Protein AF-A0AB74LU54-F1 (afdb_monomer)

Sequence (149 aa):
MALVIPADIATKLAKLLPRLGSEHVGEVVATVRAIGRTLSAAGLDWHALAAAVEAPSSGPRPFDLSTFADMMAEAAQATTARDDAGKAPEAPARAWGMKLGEDRVEPWTTVAQHALMLDWTFLKAQGGRILTKEERRRLKEWARLGLLT

Structure (mmCIF, N/CA/C/O backbone):
data_AF-A0AB74LU54-F1
#
_entry.id   AF-A0AB74LU54-F1
#
loop_
_atom_site.group_PDB
_atom_site.id
_atom_site.type_symbol
_atom_site.label_atom_id
_atom_site.label_alt_id
_atom_site.label_comp_id
_atom_site.label_asym_id
_atom_site.label_entity_id
_atom_site.label_seq_id
_atom_site.pdbx_PDB_ins_code
_atom_site.Cartn_x
_atom_site.Cartn_y
_atom_site.Cartn_z
_atom_site.occupancy
_atom_site.B_iso_or_equiv
_atom_site.auth_seq_id
_atom_site.auth_comp_id
_atom_site.auth_asym_id
_atom_site.auth_atom_id
_atom_site.pdbx_PDB_model_num
ATOM 1 N N . MET A 1 1 ? -5.023 6.785 -36.745 1.00 42.19 1 MET A N 1
ATOM 2 C CA . MET A 1 1 ? -5.037 5.774 -35.664 1.00 42.19 1 MET A CA 1
ATOM 3 C C . MET A 1 1 ? -3.599 5.581 -35.224 1.00 42.19 1 MET A C 1
ATOM 5 O O . MET A 1 1 ? -2.780 5.292 -36.084 1.00 42.19 1 MET A O 1
ATOM 9 N N . ALA A 1 2 ? -3.270 5.830 -33.955 1.00 51.97 2 ALA A N 1
ATOM 10 C CA . ALA A 1 2 ? -1.916 5.600 -33.452 1.00 51.97 2 ALA A CA 1
ATOM 11 C C . ALA A 1 2 ? -1.639 4.092 -33.489 1.00 51.97 2 ALA A C 1
ATOM 13 O O . ALA A 1 2 ? -2.301 3.319 -32.798 1.00 51.97 2 ALA A O 1
ATOM 14 N N . LEU A 1 3 ? -0.733 3.676 -34.370 1.00 64.19 3 LEU A N 1
ATOM 15 C CA . LEU A 1 3 ? -0.359 2.279 -34.522 1.00 64.19 3 LEU A CA 1
ATOM 16 C C . LEU A 1 3 ? 0.640 1.959 -33.406 1.00 64.19 3 LEU A C 1
ATOM 18 O O . LEU A 1 3 ? 1.768 2.444 -33.411 1.00 64.19 3 LEU A O 1
ATOM 22 N N . VAL A 1 4 ? 0.187 1.221 -32.396 1.00 80.44 4 VAL A N 1
ATOM 23 C CA . VAL A 1 4 ? 1.010 0.862 -31.236 1.00 80.44 4 VAL A CA 1
ATOM 24 C C . VAL A 1 4 ? 2.030 -0.191 -31.665 1.00 80.44 4 VAL A C 1
ATOM 26 O O . VAL A 1 4 ? 1.652 -1.234 -32.197 1.00 80.44 4 VAL A O 1
ATOM 29 N N . ILE A 1 5 ? 3.318 0.066 -31.424 1.00 85.88 5 ILE A N 1
ATOM 30 C CA . ILE A 1 5 ? 4.379 -0.917 -31.670 1.00 85.88 5 ILE A CA 1
ATOM 31 C C . ILE A 1 5 ? 4.251 -2.048 -30.634 1.00 85.88 5 ILE A C 1
ATOM 33 O O . ILE A 1 5 ? 4.293 -1.766 -29.433 1.00 85.88 5 ILE A O 1
ATOM 37 N N . PRO A 1 6 ? 4.132 -3.320 -31.056 1.00 88.44 6 PRO A N 1
ATOM 38 C CA . PRO A 1 6 ? 4.106 -4.458 -30.141 1.00 88.44 6 PRO A CA 1
ATOM 39 C C . PRO A 1 6 ? 5.361 -4.537 -29.257 1.00 88.44 6 PRO A C 1
ATOM 41 O O . PRO A 1 6 ? 6.471 -4.221 -29.693 1.00 88.44 6 PRO A O 1
ATOM 44 N N . ALA A 1 7 ? 5.208 -4.984 -28.008 1.00 86.06 7 ALA A N 1
ATOM 45 C CA . ALA A 1 7 ? 6.284 -4.972 -27.008 1.00 86.06 7 ALA A CA 1
ATOM 46 C C . ALA A 1 7 ? 7.502 -5.844 -27.384 1.00 86.06 7 ALA A C 1
ATOM 48 O O . ALA A 1 7 ? 8.648 -5.516 -27.057 1.00 86.06 7 ALA A O 1
ATOM 49 N N . ASP A 1 8 ? 7.280 -6.945 -28.101 1.00 90.31 8 ASP A N 1
ATOM 50 C CA . ASP A 1 8 ? 8.335 -7.832 -28.593 1.00 90.31 8 ASP A CA 1
ATOM 51 C C . ASP A 1 8 ? 9.183 -7.155 -29.684 1.00 90.31 8 ASP A C 1
ATOM 53 O O . ASP A 1 8 ? 10.413 -7.275 -29.693 1.00 90.31 8 ASP A O 1
ATOM 57 N N . ILE A 1 9 ? 8.539 -6.387 -30.565 1.00 91.94 9 ILE A N 1
ATOM 58 C CA . ILE A 1 9 ? 9.190 -5.580 -31.596 1.00 91.94 9 ILE A CA 1
ATOM 59 C C . ILE A 1 9 ? 9.922 -4.402 -30.960 1.00 91.94 9 ILE A C 1
ATOM 61 O O . ILE A 1 9 ? 11.092 -4.182 -31.272 1.00 91.94 9 ILE A O 1
ATOM 65 N N . ALA A 1 10 ? 9.297 -3.709 -30.006 1.00 89.44 10 ALA A N 1
ATOM 66 C CA . ALA A 1 10 ? 9.919 -2.615 -29.264 1.00 89.44 10 ALA A CA 1
ATOM 67 C C . ALA A 1 10 ? 11.225 -3.057 -28.576 1.00 89.44 10 ALA A C 1
ATOM 69 O O . ALA A 1 10 ? 12.243 -2.371 -28.667 1.00 89.44 10 ALA A O 1
ATOM 70 N N . THR A 1 11 ? 11.246 -4.258 -27.987 1.00 90.88 11 THR A N 1
ATOM 71 C CA . THR A 1 11 ? 12.448 -4.831 -27.354 1.00 90.88 11 THR A CA 1
ATOM 72 C C . THR A 1 11 ? 13.575 -5.093 -28.362 1.00 90.88 11 THR A C 1
ATOM 74 O O . THR A 1 11 ? 14.753 -4.898 -28.056 1.00 90.88 11 THR A O 1
ATOM 77 N N . LYS A 1 12 ? 13.242 -5.534 -29.583 1.00 92.25 12 LYS A N 1
ATOM 78 C CA . LYS A 1 12 ? 14.225 -5.741 -30.662 1.00 92.25 12 LYS A CA 1
ATOM 79 C C . LYS A 1 12 ? 14.751 -4.409 -31.195 1.00 92.25 12 LYS A C 1
ATOM 81 O O . LYS A 1 12 ? 15.958 -4.264 -31.379 1.00 92.25 12 LYS A O 1
ATOM 86 N N . LEU A 1 13 ? 13.867 -3.431 -31.392 1.00 92.81 13 LEU A N 1
ATOM 87 C CA . LEU A 1 13 ? 14.223 -2.085 -31.842 1.00 92.81 13 LEU A CA 1
ATOM 88 C C . LEU A 1 13 ? 15.132 -1.374 -30.838 1.00 92.81 13 LEU A C 1
ATOM 90 O O . LEU A 1 13 ? 16.134 -0.797 -31.249 1.00 92.81 13 LEU A O 1
ATOM 94 N N . ALA A 1 14 ? 14.871 -1.507 -29.535 1.00 91.62 14 ALA A N 1
ATOM 95 C CA . ALA A 1 14 ? 15.707 -0.936 -28.477 1.00 91.62 14 ALA A CA 1
ATOM 96 C C . ALA A 1 14 ? 17.177 -1.396 -28.546 1.00 91.62 14 ALA A C 1
ATOM 98 O O . ALA A 1 14 ? 18.075 -0.648 -28.174 1.00 91.62 14 ALA A O 1
ATOM 99 N N . LYS A 1 15 ? 17.443 -2.602 -29.065 1.00 93.19 15 LYS A N 1
ATOM 100 C CA . LYS A 1 15 ? 18.808 -3.123 -29.264 1.00 93.19 15 LYS A CA 1
ATOM 101 C C . LYS A 1 15 ? 19.455 -2.641 -30.566 1.00 93.19 15 LYS A C 1
ATOM 103 O O . LYS A 1 15 ? 20.678 -2.605 -30.660 1.00 93.19 15 LYS A O 1
ATOM 108 N N . LEU A 1 16 ? 18.654 -2.311 -31.580 1.00 93.62 16 LEU A N 1
ATOM 109 C CA . LEU A 1 16 ? 19.133 -1.883 -32.898 1.00 93.62 16 LEU A CA 1
ATOM 110 C C . LEU A 1 16 ? 19.359 -0.371 -32.976 1.00 93.62 16 LEU A C 1
ATOM 112 O O . LEU A 1 16 ? 20.325 0.052 -33.601 1.00 93.62 16 LEU A O 1
ATOM 116 N N . LEU A 1 17 ? 18.513 0.432 -32.325 1.00 93.50 17 LEU A N 1
ATOM 117 C CA . LEU A 1 17 ? 18.591 1.896 -32.361 1.00 93.50 17 LEU A CA 1
ATOM 118 C C . LEU A 1 17 ? 19.963 2.453 -31.930 1.00 93.50 17 LEU A C 1
ATOM 120 O O . LEU A 1 17 ? 20.482 3.302 -32.652 1.00 93.50 17 LEU A O 1
ATOM 124 N N . PRO A 1 18 ? 20.625 1.952 -30.864 1.00 94.81 18 PRO A N 1
ATOM 125 C CA . PRO A 1 18 ? 21.957 2.432 -30.492 1.00 94.81 18 PRO A CA 1
ATOM 126 C C . PRO A 1 18 ? 23.022 2.198 -31.573 1.00 94.81 18 PRO A C 1
ATOM 128 O O . PRO A 1 18 ? 23.960 2.979 -31.692 1.00 94.81 18 PRO A O 1
ATOM 131 N N . ARG A 1 19 ? 22.873 1.155 -32.406 1.00 93.94 19 ARG A N 1
ATOM 132 C CA . ARG A 1 19 ? 23.842 0.829 -33.469 1.00 93.94 19 ARG A CA 1
ATOM 133 C C . ARG A 1 19 ? 23.813 1.815 -34.639 1.00 93.94 19 ARG A C 1
ATOM 135 O O . ARG A 1 19 ? 24.726 1.799 -35.459 1.00 93.94 19 ARG A O 1
ATOM 142 N N . LEU A 1 20 ? 22.801 2.681 -34.712 1.00 93.38 20 LEU A N 1
ATOM 143 C CA . LEU A 1 20 ? 22.773 3.792 -35.666 1.00 93.38 20 LEU A CA 1
ATOM 144 C C . LEU A 1 20 ? 23.834 4.857 -35.355 1.00 93.38 20 LEU A C 1
ATOM 146 O O . LEU A 1 20 ? 24.190 5.612 -36.250 1.00 93.38 20 LEU A O 1
ATOM 150 N N . GLY A 1 21 ? 24.359 4.891 -34.125 1.00 93.12 21 GLY A N 1
ATOM 151 C CA . GLY A 1 21 ? 25.468 5.760 -33.726 1.00 93.12 21 GLY A CA 1
ATOM 152 C C . GLY A 1 21 ? 26.862 5.172 -33.972 1.00 93.12 21 GLY A C 1
ATOM 153 O O . GLY A 1 21 ? 27.819 5.660 -33.387 1.00 93.12 21 GLY A O 1
ATOM 154 N N . SER A 1 22 ? 26.991 4.095 -34.758 1.00 94.31 22 SER A N 1
ATOM 155 C CA . SER A 1 22 ? 28.303 3.531 -35.108 1.00 94.31 22 SER A CA 1
ATOM 156 C C . SER A 1 22 ? 29.063 4.443 -36.080 1.00 94.31 22 SER A C 1
ATOM 158 O O . SER A 1 22 ? 28.482 4.962 -37.032 1.00 94.31 22 SER A O 1
ATOM 160 N N . GLU A 1 23 ? 30.381 4.557 -35.899 1.00 94.69 23 GLU A N 1
ATOM 161 C CA . GLU A 1 23 ? 31.302 5.271 -36.804 1.00 94.69 23 GLU A CA 1
ATOM 162 C C . GLU A 1 23 ? 31.485 4.550 -38.155 1.00 94.69 23 GLU A C 1
ATOM 164 O O . GLU A 1 23 ? 32.000 5.100 -39.130 1.00 94.69 23 GLU A O 1
ATOM 169 N N . HIS A 1 24 ? 31.058 3.287 -38.243 1.00 94.94 24 HIS A N 1
ATOM 170 C CA . HIS A 1 24 ? 31.165 2.491 -39.455 1.00 94.94 24 HIS A CA 1
ATOM 171 C C 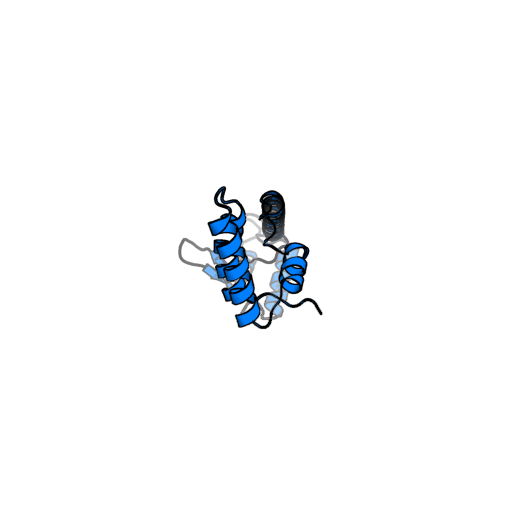. HIS A 1 24 ? 29.890 2.595 -40.294 1.00 94.94 24 HIS A C 1
ATOM 173 O O . HIS A 1 24 ? 28.874 1.961 -40.007 1.00 94.94 24 HIS A O 1
ATOM 179 N N . VAL A 1 25 ? 29.971 3.313 -41.418 1.00 92.56 25 VAL A N 1
ATOM 180 C CA . VAL A 1 25 ? 28.844 3.511 -42.355 1.00 92.56 25 VAL A CA 1
ATOM 181 C C . VAL A 1 25 ? 28.182 2.189 -42.768 1.00 92.56 25 VAL A C 1
ATOM 183 O O . VAL A 1 25 ? 26.955 2.098 -42.841 1.00 92.56 25 VAL A O 1
ATOM 186 N N . GLY A 1 26 ? 28.972 1.133 -42.995 1.00 94.88 26 GLY A N 1
ATOM 187 C CA . GLY A 1 26 ? 28.450 -0.192 -43.342 1.00 94.88 26 GLY A CA 1
ATOM 188 C C . GLY A 1 26 ? 27.559 -0.799 -42.252 1.00 94.88 26 GLY A C 1
ATOM 189 O O . GLY A 1 26 ? 26.541 -1.422 -42.561 1.00 94.88 26 GLY A O 1
ATOM 190 N N . GLU A 1 27 ? 27.889 -0.566 -40.981 1.00 93.44 27 GLU A N 1
ATOM 191 C CA . GLU A 1 27 ? 27.086 -1.023 -39.847 1.00 93.44 27 GLU A CA 1
ATOM 192 C C . GLU A 1 27 ? 25.796 -0.221 -39.698 1.00 93.44 27 GLU A C 1
ATOM 194 O O . GLU A 1 27 ? 24.744 -0.808 -39.438 1.00 93.44 27 GLU A O 1
ATOM 199 N N . VAL A 1 28 ? 25.847 1.094 -39.924 1.00 96.62 28 VAL A N 1
ATOM 200 C CA . VAL A 1 28 ? 24.657 1.956 -39.903 1.00 96.62 28 VAL A CA 1
ATOM 201 C C . VAL A 1 28 ? 23.671 1.514 -40.985 1.00 96.62 28 VAL A C 1
ATOM 203 O O . VAL A 1 28 ? 22.510 1.237 -40.687 1.00 96.62 28 VAL A O 1
ATOM 206 N N . VAL A 1 29 ? 24.130 1.335 -42.229 1.00 96.62 29 VAL A N 1
ATOM 207 C CA . VAL A 1 29 ? 23.274 0.886 -43.344 1.00 96.62 29 VAL A CA 1
ATOM 208 C C . VAL A 1 29 ? 22.697 -0.510 -43.083 1.00 96.62 29 VAL A C 1
ATOM 210 O O . VAL A 1 29 ? 21.512 -0.754 -43.336 1.00 96.62 29 VAL A O 1
ATOM 213 N N . ALA A 1 30 ? 23.502 -1.434 -42.551 1.00 96.00 30 ALA A N 1
ATOM 214 C CA . ALA A 1 30 ? 23.027 -2.764 -42.175 1.00 96.00 30 ALA A CA 1
ATOM 215 C C . ALA A 1 30 ? 21.961 -2.700 -41.068 1.00 96.00 30 ALA A C 1
ATOM 217 O O . ALA A 1 30 ? 20.957 -3.417 -41.137 1.00 96.00 30 ALA A O 1
ATOM 218 N N . THR A 1 31 ? 22.146 -1.812 -40.090 1.00 96.38 31 THR A N 1
ATOM 219 C CA . THR A 1 31 ? 21.227 -1.593 -38.968 1.00 96.38 31 THR A CA 1
ATOM 220 C C . THR A 1 31 ? 19.909 -0.980 -39.434 1.00 96.38 31 THR A C 1
ATOM 222 O O . THR A 1 31 ? 18.854 -1.513 -39.097 1.00 96.38 31 THR A O 1
ATOM 225 N N . VAL A 1 32 ? 19.935 0.058 -40.278 1.00 96.69 32 VAL A N 1
ATOM 226 C CA . VAL A 1 32 ? 18.720 0.653 -40.870 1.00 96.69 32 VAL A CA 1
ATOM 227 C C . VAL A 1 32 ? 17.919 -0.408 -41.628 1.00 96.69 32 VAL A C 1
ATOM 229 O O . VAL A 1 32 ? 16.712 -0.544 -41.429 1.00 96.69 32 VAL A O 1
ATOM 232 N N . ARG A 1 33 ? 18.585 -1.239 -42.442 1.00 96.25 33 ARG A N 1
ATOM 233 C CA . ARG A 1 33 ? 17.923 -2.352 -43.145 1.00 96.25 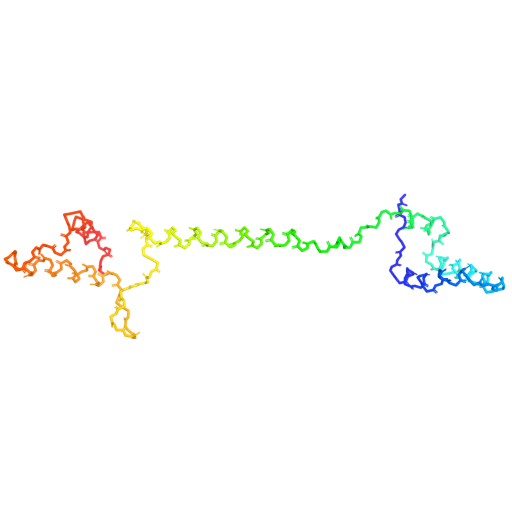33 ARG A CA 1
ATOM 234 C C . ARG A 1 33 ? 17.345 -3.389 -42.181 1.00 96.25 33 ARG A C 1
ATOM 236 O O . ARG A 1 33 ? 16.273 -3.929 -42.444 1.00 96.25 33 ARG A O 1
ATOM 243 N N . ALA A 1 34 ? 18.042 -3.693 -41.087 1.00 95.75 34 ALA A N 1
ATOM 244 C CA . ALA A 1 34 ? 17.557 -4.620 -40.067 1.00 95.75 34 ALA A CA 1
ATOM 245 C C . ALA A 1 34 ? 16.317 -4.080 -39.337 1.00 95.75 34 ALA A C 1
ATOM 247 O O . ALA A 1 34 ? 15.362 -4.832 -39.136 1.00 95.75 34 ALA A O 1
ATOM 248 N N . ILE A 1 35 ? 16.293 -2.787 -39.008 1.00 95.88 35 ILE A N 1
ATOM 249 C CA . ILE A 1 35 ? 15.124 -2.111 -38.431 1.00 95.88 35 ILE A CA 1
ATOM 250 C C . ILE A 1 35 ? 13.947 -2.172 -39.408 1.00 95.88 35 ILE A C 1
ATOM 252 O O . ILE A 1 35 ? 12.874 -2.631 -39.025 1.00 95.88 35 ILE A O 1
ATOM 256 N N . GLY A 1 36 ? 14.161 -1.827 -40.683 1.00 95.12 36 GLY A N 1
ATOM 257 C CA . GLY A 1 36 ? 13.117 -1.894 -41.710 1.00 95.12 36 GLY A CA 1
ATOM 258 C C . GLY A 1 36 ? 12.498 -3.290 -41.853 1.00 95.12 36 GLY A C 1
ATOM 259 O O . GLY A 1 36 ? 11.278 -3.424 -41.874 1.00 95.12 36 GLY A O 1
ATOM 260 N N . ARG A 1 37 ? 13.318 -4.354 -41.863 1.00 95.94 37 ARG A N 1
ATOM 261 C CA . ARG A 1 37 ? 12.810 -5.742 -41.867 1.00 95.94 37 ARG A CA 1
ATOM 262 C C . ARG A 1 37 ? 12.027 -6.085 -40.599 1.00 95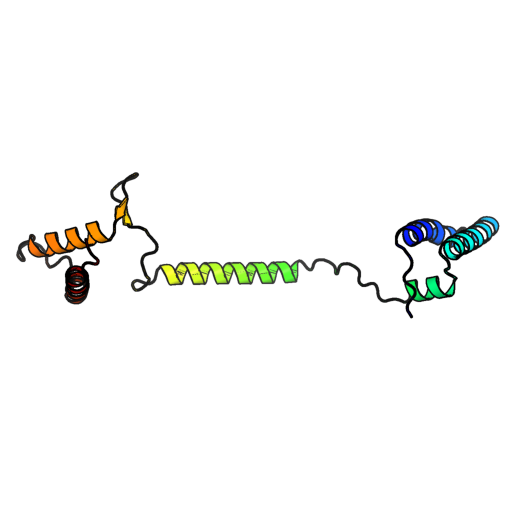.94 37 ARG A C 1
ATOM 264 O O . ARG A 1 37 ? 11.027 -6.787 -40.679 1.00 95.94 37 ARG A O 1
ATOM 271 N N . THR A 1 38 ? 12.484 -5.606 -39.444 1.00 94.38 38 THR A N 1
ATOM 272 C CA . THR A 1 38 ? 11.843 -5.873 -38.147 1.00 94.38 38 THR A CA 1
ATOM 273 C C . THR A 1 38 ? 10.469 -5.207 -38.055 1.00 94.38 38 THR A C 1
ATOM 275 O O . THR A 1 38 ? 9.527 -5.834 -37.582 1.00 94.38 38 THR A O 1
ATOM 278 N N . LEU A 1 39 ? 10.340 -3.974 -38.554 1.00 93.69 39 LEU A N 1
ATOM 279 C CA . LEU A 1 39 ? 9.061 -3.266 -38.657 1.00 93.69 39 LEU A CA 1
ATOM 280 C C . LEU A 1 39 ? 8.128 -3.946 -39.667 1.00 93.69 39 LEU A C 1
ATOM 282 O O . LEU A 1 39 ? 6.985 -4.254 -39.338 1.00 93.69 39 LEU A O 1
ATOM 286 N N . SER A 1 40 ? 8.639 -4.274 -40.857 1.00 93.25 40 SER A N 1
ATOM 287 C CA . SER A 1 40 ? 7.852 -4.921 -41.913 1.00 93.25 40 SER A CA 1
ATOM 288 C C . SER A 1 40 ? 7.316 -6.295 -41.498 1.00 93.25 40 SER A C 1
ATOM 290 O O . SER A 1 40 ? 6.174 -6.617 -41.818 1.00 93.25 40 SER A O 1
ATOM 292 N N . ALA A 1 41 ? 8.079 -7.072 -40.720 1.00 92.06 41 ALA A N 1
ATOM 293 C CA . ALA A 1 41 ? 7.619 -8.347 -40.162 1.00 92.06 41 ALA A CA 1
ATOM 294 C C . ALA A 1 41 ? 6.392 -8.203 -39.241 1.00 92.06 41 ALA A C 1
ATOM 296 O O . ALA A 1 41 ? 5.645 -9.161 -39.067 1.00 92.06 41 ALA A O 1
ATOM 297 N N . ALA A 1 42 ? 6.177 -7.014 -38.673 1.00 89.94 42 ALA A N 1
ATOM 298 C CA . ALA A 1 42 ? 5.028 -6.679 -37.839 1.00 89.94 42 ALA A CA 1
ATOM 299 C C . ALA A 1 42 ? 3.941 -5.885 -38.591 1.00 89.94 42 ALA A C 1
ATOM 301 O O . ALA A 1 42 ? 3.002 -5.399 -37.966 1.00 89.94 42 ALA A O 1
ATOM 302 N N . GLY A 1 43 ? 4.064 -5.720 -39.915 1.00 92.38 43 GLY A N 1
ATOM 303 C CA . GLY A 1 43 ? 3.152 -4.891 -40.712 1.00 92.38 43 GLY A CA 1
ATOM 304 C C . GLY A 1 43 ? 3.277 -3.387 -40.438 1.00 92.38 43 GLY A C 1
ATOM 305 O O . GLY A 1 43 ? 2.343 -2.640 -40.715 1.00 92.38 43 GLY A O 1
ATOM 306 N N . LEU A 1 44 ? 4.408 -2.949 -39.874 1.00 93.44 44 LEU A N 1
ATOM 307 C CA . LEU A 1 44 ? 4.702 -1.559 -39.526 1.00 93.44 44 LEU A CA 1
ATOM 308 C C . LEU A 1 44 ? 5.692 -0.937 -40.519 1.00 93.44 44 LEU A C 1
ATOM 310 O O . LEU A 1 44 ? 6.430 -1.637 -41.217 1.00 93.44 44 LEU A O 1
ATOM 314 N N . ASP A 1 45 ? 5.762 0.391 -40.518 1.00 93.44 45 ASP A N 1
ATOM 315 C CA . ASP A 1 45 ? 6.708 1.175 -41.307 1.00 93.44 45 ASP A CA 1
ATOM 316 C C . ASP A 1 45 ? 7.472 2.200 -40.446 1.00 93.44 45 ASP A C 1
ATOM 318 O O . ASP A 1 45 ? 7.351 2.257 -39.219 1.00 93.44 45 ASP A O 1
ATOM 322 N N . TRP A 1 46 ? 8.302 3.015 -41.099 1.00 92.88 46 TRP A N 1
ATOM 323 C CA . TRP A 1 46 ? 9.074 4.066 -40.434 1.00 92.88 46 TRP A CA 1
ATOM 324 C C . TRP A 1 46 ? 8.200 5.178 -39.844 1.00 92.88 46 TRP A C 1
ATOM 326 O O . TRP A 1 46 ? 8.596 5.787 -38.851 1.00 92.88 46 TRP A O 1
ATOM 336 N N . HIS A 1 47 ? 7.012 5.423 -40.404 1.00 91.88 47 HIS A N 1
ATOM 337 C CA . HIS A 1 47 ? 6.073 6.406 -39.864 1.00 91.88 47 HIS A CA 1
ATOM 338 C C . HIS A 1 47 ? 5.486 5.938 -38.531 1.00 91.88 47 HIS A C 1
ATOM 340 O O . HIS A 1 47 ? 5.369 6.739 -37.605 1.00 91.88 47 HIS A O 1
ATOM 346 N N . ALA A 1 48 ? 5.199 4.641 -38.391 1.00 89.19 48 ALA A N 1
ATOM 347 C CA . ALA A 1 48 ? 4.797 4.054 -37.115 1.00 89.19 48 ALA A CA 1
ATOM 348 C C . ALA A 1 48 ? 5.896 4.195 -36.046 1.00 89.19 48 ALA A C 1
ATOM 350 O O . ALA A 1 48 ? 5.598 4.505 -34.893 1.00 89.19 48 ALA A O 1
ATOM 351 N N . LEU A 1 49 ? 7.170 4.026 -36.429 1.00 89.69 49 LEU A N 1
ATOM 352 C CA . LEU A 1 49 ? 8.298 4.258 -35.522 1.00 89.69 49 LEU A CA 1
ATOM 353 C C . LEU A 1 49 ? 8.397 5.724 -35.083 1.00 89.69 49 LEU A C 1
ATOM 355 O O . LEU A 1 49 ? 8.540 5.984 -33.892 1.00 89.69 49 LEU A O 1
ATOM 359 N N . ALA A 1 50 ? 8.294 6.669 -36.018 1.00 90.31 50 ALA A N 1
ATOM 360 C CA . ALA A 1 50 ? 8.333 8.097 -35.705 1.00 90.31 50 ALA A CA 1
ATOM 361 C C . ALA A 1 50 ? 7.201 8.497 -34.743 1.00 90.31 50 ALA A C 1
ATOM 363 O O . ALA A 1 50 ? 7.458 9.105 -33.706 1.00 90.31 50 ALA A O 1
ATOM 364 N N . ALA A 1 51 ? 5.972 8.053 -35.022 1.00 88.25 51 ALA A N 1
ATOM 365 C CA . ALA A 1 51 ? 4.818 8.318 -34.167 1.00 88.25 51 ALA A CA 1
ATOM 366 C C . ALA A 1 51 ? 4.989 7.753 -32.745 1.00 88.25 51 ALA A C 1
ATOM 368 O O . ALA A 1 51 ? 4.551 8.370 -31.777 1.00 88.25 51 ALA A O 1
ATOM 369 N N . ALA A 1 52 ? 5.639 6.594 -32.598 1.00 86.69 52 ALA A N 1
ATOM 370 C CA . ALA A 1 52 ? 5.907 5.999 -31.291 1.00 86.69 52 ALA A CA 1
ATOM 371 C C . ALA A 1 52 ? 6.967 6.763 -30.480 1.00 86.69 52 ALA A C 1
ATOM 373 O O . ALA A 1 52 ? 6.902 6.759 -29.255 1.00 86.69 52 ALA A O 1
ATOM 374 N N . VAL A 1 53 ? 7.929 7.411 -31.145 1.00 85.75 53 VAL A N 1
ATOM 375 C CA . VAL A 1 53 ? 8.939 8.263 -30.493 1.00 85.75 53 VAL A CA 1
ATOM 376 C C . VAL A 1 53 ? 8.341 9.607 -30.072 1.00 85.75 53 VAL A C 1
ATOM 378 O O . VAL A 1 53 ? 8.688 10.125 -29.014 1.00 85.75 53 VAL A O 1
ATOM 381 N N . GLU A 1 54 ? 7.435 10.163 -30.877 1.00 85.50 54 GLU A N 1
ATOM 382 C CA . GLU A 1 54 ? 6.737 11.418 -30.570 1.00 85.50 54 GL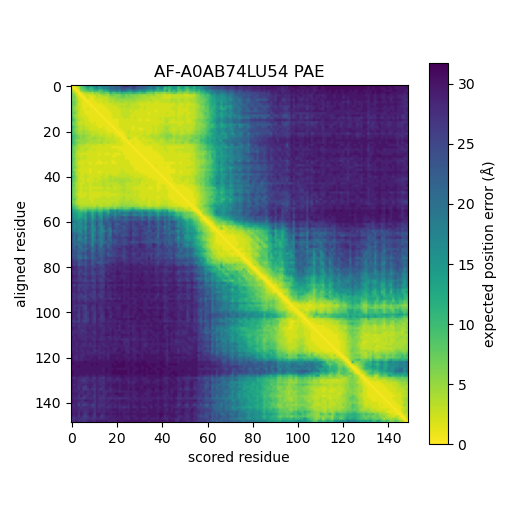U A CA 1
ATOM 383 C C . GLU A 1 54 ? 5.654 11.262 -29.496 1.00 85.50 54 GLU A C 1
ATOM 385 O O . GLU A 1 54 ? 5.280 12.238 -28.841 1.00 85.50 54 GLU A O 1
ATOM 390 N N . ALA A 1 55 ? 5.137 10.046 -29.298 1.00 80.94 55 ALA A N 1
ATOM 391 C CA . ALA A 1 55 ? 4.111 9.789 -28.304 1.00 80.94 55 ALA A CA 1
ATOM 392 C C . ALA A 1 55 ? 4.622 10.142 -26.891 1.00 80.94 55 ALA A C 1
ATOM 394 O O . ALA A 1 55 ? 5.678 9.656 -26.475 1.00 80.94 55 ALA A O 1
ATOM 395 N N . PRO A 1 56 ? 3.877 10.952 -26.112 1.00 68.88 56 PRO A N 1
ATOM 396 C CA . PRO A 1 56 ? 4.273 11.282 -24.753 1.00 68.88 56 PRO A CA 1
ATOM 397 C C . PRO A 1 56 ? 4.376 9.997 -23.931 1.00 68.88 56 PRO A C 1
ATOM 399 O O . PRO A 1 56 ? 3.402 9.260 -23.777 1.00 68.88 56 PRO A O 1
ATOM 402 N N . SER A 1 57 ? 5.575 9.732 -23.406 1.00 66.25 57 SER A N 1
ATOM 403 C CA . SER A 1 57 ? 5.847 8.598 -22.525 1.00 66.25 57 SER A CA 1
ATOM 404 C C . SER A 1 57 ? 4.905 8.654 -21.320 1.00 66.25 57 SER A C 1
ATOM 406 O O . SER A 1 57 ? 5.116 9.425 -20.383 1.00 66.25 57 SER A O 1
ATOM 408 N N . SER A 1 58 ? 3.897 7.784 -21.299 1.00 61.06 58 SER A N 1
ATOM 409 C CA . SER A 1 58 ? 3.089 7.491 -20.112 1.00 61.06 58 SER A CA 1
ATOM 410 C C . SER A 1 58 ? 3.825 6.541 -19.158 1.00 61.06 58 SER A C 1
ATOM 412 O O . SER A 1 58 ? 3.207 5.661 -18.557 1.00 61.06 58 SER A O 1
ATOM 414 N N . GLY A 1 59 ? 5.155 6.657 -19.078 1.00 64.06 59 GLY A N 1
ATOM 415 C CA . GLY A 1 59 ? 5.981 5.859 -18.182 1.00 64.06 59 GLY A CA 1
ATOM 416 C C . GLY A 1 59 ? 5.528 6.007 -16.725 1.00 64.06 59 GLY A C 1
ATOM 417 O O . GLY A 1 59 ? 4.824 6.968 -16.392 1.00 64.06 59 GLY A O 1
ATOM 418 N N . PRO A 1 60 ? 5.919 5.069 -15.842 1.00 60.59 60 PRO A N 1
ATOM 419 C CA . PRO A 1 60 ? 5.656 5.212 -14.420 1.00 60.59 60 PRO A CA 1
ATOM 420 C C . PRO A 1 60 ? 6.226 6.561 -13.993 1.00 60.59 60 PRO A C 1
ATOM 422 O O . PRO A 1 60 ? 7.425 6.806 -14.152 1.00 60.59 60 PRO A O 1
ATOM 425 N N . ARG A 1 61 ? 5.364 7.464 -13.511 1.00 60.81 61 ARG A N 1
ATOM 426 C CA . ARG A 1 61 ? 5.849 8.698 -12.894 1.00 60.81 61 ARG A CA 1
ATOM 427 C C . ARG A 1 61 ? 6.842 8.284 -11.803 1.00 60.81 61 ARG A C 1
ATOM 429 O O . ARG A 1 61 ? 6.568 7.293 -11.118 1.00 60.81 61 ARG A O 1
ATOM 436 N N . PRO A 1 62 ? 7.977 8.987 -11.646 1.00 67.44 62 PRO A N 1
ATOM 437 C CA . PRO A 1 62 ? 8.855 8.751 -10.511 1.00 67.44 62 PRO A CA 1
ATOM 438 C C . PRO A 1 62 ? 7.997 8.740 -9.249 1.00 67.44 62 PRO A C 1
ATOM 440 O O . PRO A 1 62 ? 7.163 9.631 -9.072 1.00 67.44 62 PRO A O 1
ATOM 443 N N . PHE A 1 63 ? 8.140 7.700 -8.430 1.00 69.31 63 PHE A N 1
ATOM 444 C CA . PHE A 1 63 ? 7.449 7.643 -7.153 1.00 69.31 63 PHE A CA 1
ATOM 445 C C . PHE A 1 63 ? 7.909 8.843 -6.329 1.00 69.31 63 PHE A C 1
ATOM 447 O O . PHE A 1 63 ? 9.077 8.933 -5.947 1.00 69.31 63 PHE A O 1
ATOM 454 N N . ASP A 1 64 ? 7.007 9.796 -6.131 1.00 80.81 64 ASP A N 1
ATOM 455 C CA . ASP A 1 64 ? 7.310 11.002 -5.390 1.00 80.81 64 ASP A CA 1
ATOM 456 C C . ASP A 1 64 ? 7.248 10.695 -3.892 1.00 80.81 64 ASP A C 1
ATOM 458 O O . ASP A 1 64 ? 6.180 10.548 -3.294 1.00 80.81 64 ASP A O 1
ATOM 462 N N . LEU A 1 65 ? 8.434 10.576 -3.296 1.00 80.25 65 LEU A N 1
ATOM 463 C CA . LEU A 1 65 ? 8.611 10.341 -1.867 1.00 80.25 65 LEU A CA 1
ATOM 464 C C . LEU A 1 65 ? 7.971 11.441 -1.011 1.00 80.25 65 LEU A C 1
ATOM 466 O O . LEU A 1 65 ? 7.595 11.151 0.122 1.00 80.25 65 LEU A O 1
ATOM 470 N N . SER A 1 66 ? 7.825 12.668 -1.530 1.00 80.31 66 SER A N 1
ATOM 471 C CA . SER A 1 66 ? 7.175 13.759 -0.795 1.00 80.31 66 SER A CA 1
ATOM 472 C C . SER A 1 66 ? 5.665 13.544 -0.698 1.00 80.31 66 SER A C 1
ATOM 474 O O . SER A 1 66 ? 5.134 13.516 0.408 1.00 80.31 66 SER A O 1
ATOM 476 N N . THR A 1 67 ? 5.009 13.201 -1.812 1.00 82.31 67 THR A N 1
ATOM 477 C CA . THR A 1 67 ? 3.600 12.774 -1.820 1.00 82.31 67 THR A CA 1
ATOM 478 C C . THR A 1 67 ? 3.356 11.600 -0.859 1.00 82.31 67 THR A C 1
ATOM 480 O O . THR A 1 67 ? 2.379 11.593 -0.113 1.00 82.31 67 THR A O 1
ATOM 483 N N . PHE A 1 68 ? 4.249 10.604 -0.826 1.00 78.38 68 PHE A N 1
ATOM 484 C CA . PHE A 1 68 ? 4.122 9.486 0.117 1.00 78.38 68 PHE A CA 1
ATOM 485 C C . PHE A 1 68 ? 4.295 9.916 1.583 1.00 78.38 68 PHE A C 1
ATOM 487 O O . PHE A 1 68 ? 3.562 9.443 2.453 1.00 78.38 68 PHE A O 1
ATOM 494 N N . ALA A 1 69 ? 5.243 10.811 1.869 1.00 84.06 69 ALA A N 1
ATOM 495 C CA . ALA A 1 69 ? 5.453 11.347 3.210 1.00 84.06 69 ALA A CA 1
ATOM 496 C C . ALA A 1 69 ? 4.230 12.135 3.708 1.00 84.06 69 ALA A C 1
ATOM 498 O O . ALA A 1 69 ? 3.818 11.942 4.853 1.00 84.06 69 ALA A O 1
ATOM 499 N N . ASP A 1 70 ? 3.611 12.937 2.841 1.00 84.94 70 ASP A N 1
ATOM 500 C CA . ASP A 1 70 ? 2.394 13.690 3.154 1.00 84.94 70 ASP A CA 1
ATOM 501 C C . ASP A 1 70 ? 1.225 12.750 3.481 1.00 84.94 70 ASP A C 1
ATOM 503 O O . ASP A 1 70 ? 0.564 12.911 4.509 1.00 84.94 70 ASP A O 1
ATOM 507 N N . MET A 1 71 ? 1.036 11.692 2.683 1.00 84.12 71 MET A N 1
ATOM 508 C CA . MET A 1 71 ? 0.020 10.666 2.950 1.00 84.12 71 ME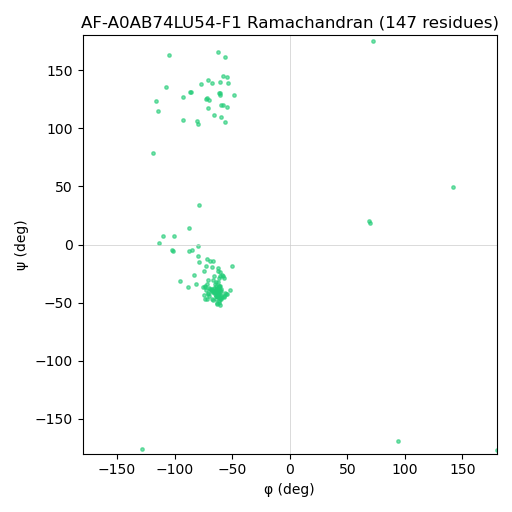T A CA 1
ATOM 509 C C . MET A 1 71 ? 0.246 9.952 4.293 1.00 84.12 71 MET A C 1
ATOM 511 O O . MET A 1 71 ? -0.706 9.678 5.026 1.00 84.12 71 MET A O 1
ATOM 515 N N . MET A 1 72 ? 1.500 9.648 4.641 1.00 84.75 72 MET A N 1
ATOM 516 C CA . MET A 1 72 ? 1.836 9.008 5.917 1.00 84.75 72 MET A CA 1
ATOM 517 C C . MET A 1 72 ? 1.634 9.949 7.109 1.00 84.75 72 MET A C 1
ATOM 519 O O . MET A 1 72 ? 1.167 9.509 8.162 1.00 84.75 72 MET A O 1
ATOM 523 N N . ALA A 1 73 ? 1.949 11.235 6.953 1.00 82.12 73 ALA A N 1
ATOM 524 C CA . ALA A 1 73 ? 1.707 12.246 7.976 1.00 82.12 73 ALA A CA 1
ATOM 525 C C . ALA A 1 73 ? 0.202 12.447 8.222 1.00 82.12 73 ALA A C 1
ATOM 527 O O . ALA A 1 73 ? -0.225 12.525 9.376 1.00 82.12 73 ALA A O 1
ATOM 528 N N . GLU A 1 74 ? -0.608 12.461 7.162 1.00 79.38 74 GLU A N 1
ATOM 529 C CA . GLU A 1 74 ? -2.069 12.527 7.251 1.00 79.38 74 GLU A CA 1
ATOM 530 C C . GLU A 1 74 ? -2.652 11.278 7.935 1.00 79.38 74 GLU A C 1
ATOM 532 O O . GLU A 1 74 ? -3.463 11.384 8.858 1.00 79.38 74 GLU A O 1
ATOM 537 N N . ALA A 1 75 ? -2.178 10.081 7.570 1.00 74.62 75 ALA A N 1
ATOM 538 C CA . ALA A 1 75 ? -2.600 8.828 8.198 1.00 74.62 75 ALA A CA 1
ATOM 539 C C . ALA A 1 75 ? -2.225 8.750 9.691 1.00 74.62 75 ALA A C 1
ATOM 541 O O . ALA A 1 75 ? -3.011 8.257 10.510 1.00 74.62 75 ALA A O 1
ATOM 542 N N . ALA A 1 76 ? -1.050 9.263 10.069 1.00 75.19 76 ALA A N 1
ATOM 543 C CA . ALA A 1 76 ? -0.628 9.347 11.464 1.00 75.19 76 ALA A CA 1
ATOM 544 C C . ALA A 1 76 ? -1.548 10.276 12.277 1.00 75.19 76 ALA A C 1
ATOM 546 O O . ALA A 1 76 ? -2.002 9.890 13.354 1.00 75.19 76 ALA A O 1
ATOM 547 N N . GLN A 1 77 ? -1.899 11.448 11.734 1.00 72.31 77 GLN A N 1
ATOM 548 C CA . GLN A 1 77 ? -2.830 12.392 12.370 1.00 72.31 77 GLN A CA 1
ATOM 549 C C . GLN A 1 77 ? -4.258 11.832 12.480 1.00 72.31 77 GLN A C 1
ATOM 551 O O . GLN A 1 77 ? -4.936 12.027 13.489 1.00 72.31 77 GLN A O 1
ATOM 556 N N . ALA A 1 78 ? -4.721 11.086 11.475 1.00 67.88 78 ALA A N 1
ATOM 557 C CA . ALA A 1 78 ? -6.026 10.428 11.522 1.00 67.88 78 ALA A CA 1
ATOM 558 C C . ALA A 1 78 ? -6.087 9.311 12.581 1.00 67.88 78 ALA A C 1
ATOM 560 O O . ALA A 1 78 ? -7.147 9.051 13.158 1.00 67.88 78 ALA A O 1
ATOM 561 N N . THR A 1 79 ? -4.959 8.648 12.846 1.00 64.44 79 THR A N 1
ATOM 562 C CA . THR A 1 79 ? -4.862 7.585 13.855 1.00 64.44 79 THR A CA 1
ATOM 563 C C . THR A 1 79 ? -4.900 8.165 15.266 1.00 64.44 79 THR A C 1
ATOM 565 O O . THR A 1 79 ? -5.712 7.727 16.078 1.00 64.44 79 THR A O 1
ATOM 568 N N . THR A 1 80 ? -4.118 9.214 15.539 1.00 62.28 80 THR A N 1
ATOM 569 C CA . THR A 1 80 ? -4.120 9.875 16.854 1.00 62.28 80 THR A CA 1
ATOM 570 C C . THR A 1 80 ? -5.488 10.471 17.192 1.00 62.28 80 THR A C 1
ATOM 572 O O . THR A 1 80 ? -5.999 10.249 18.288 1.00 62.28 80 THR A O 1
ATOM 575 N N . ALA A 1 81 ? -6.152 11.118 16.228 1.00 60.78 81 ALA A N 1
ATOM 576 C CA . ALA A 1 81 ? -7.498 11.660 16.422 1.00 60.78 81 ALA A CA 1
ATOM 577 C C . ALA A 1 81 ? -8.547 10.576 16.756 1.00 60.78 81 ALA A C 1
ATOM 579 O O . ALA A 1 81 ? -9.455 10.805 17.559 1.00 60.78 81 ALA A O 1
ATOM 580 N N . ARG A 1 82 ? -8.431 9.376 16.168 1.00 58.97 82 ARG A N 1
ATOM 581 C CA . ARG A 1 82 ? -9.320 8.236 16.470 1.00 58.97 82 ARG A CA 1
ATOM 582 C C . ARG A 1 82 ? -9.065 7.627 17.844 1.00 58.97 82 ARG A C 1
ATOM 584 O O . ARG A 1 82 ? -10.017 7.147 18.467 1.00 58.97 82 ARG A O 1
ATOM 591 N N . ASP A 1 83 ? -7.818 7.624 18.297 1.00 60.84 83 ASP A N 1
ATOM 592 C CA . ASP A 1 83 ? -7.447 7.098 19.609 1.00 60.84 83 ASP A CA 1
ATOM 593 C C . ASP A 1 83 ? -7.887 8.030 20.740 1.00 60.84 83 ASP A C 1
ATOM 595 O O . ASP A 1 83 ? -8.342 7.556 21.782 1.00 60.84 83 ASP A O 1
ATOM 599 N N . ASP A 1 84 ? -7.843 9.345 20.522 1.00 61.12 84 ASP A N 1
ATOM 600 C CA . ASP A 1 84 ? -8.296 10.326 21.510 1.00 61.12 84 ASP A CA 1
ATOM 601 C C . ASP A 1 84 ? -9.825 10.368 21.634 1.00 61.12 84 ASP A C 1
ATOM 603 O O . ASP A 1 84 ? -10.352 10.430 22.746 1.00 61.12 84 ASP A O 1
ATOM 607 N N . ALA A 1 85 ? -10.560 10.196 20.528 1.00 61.09 85 ALA A N 1
ATOM 608 C CA . ALA A 1 85 ? -12.019 10.060 20.561 1.00 61.09 85 ALA A CA 1
ATOM 609 C C . ALA A 1 85 ? -12.494 8.842 21.384 1.00 61.09 85 ALA A C 1
ATOM 611 O O . ALA A 1 85 ? -13.590 8.854 21.939 1.00 61.09 85 ALA A O 1
ATOM 612 N N . GLY A 1 86 ? -11.674 7.790 21.491 1.00 61.03 86 GLY A N 1
ATOM 613 C CA . GLY A 1 86 ? -11.964 6.613 22.315 1.00 61.03 86 GLY A CA 1
ATOM 614 C C . GLY A 1 86 ? -11.686 6.790 23.812 1.00 61.03 86 GLY A C 1
ATOM 615 O O . GLY A 1 86 ? -12.062 5.915 24.590 1.00 61.03 86 GLY A O 1
ATOM 616 N N . LYS A 1 87 ? -11.026 7.883 24.219 1.00 62.19 87 LYS A N 1
ATOM 617 C CA . LYS A 1 87 ? -10.662 8.179 25.618 1.00 62.19 87 LYS A CA 1
ATOM 618 C C . LYS A 1 87 ? -11.582 9.199 26.288 1.00 62.19 87 LYS A C 1
ATOM 620 O O . LYS A 1 87 ? -11.418 9.455 27.480 1.00 62.19 87 LYS A O 1
ATOM 625 N N . ALA A 1 88 ? -12.519 9.791 25.548 1.00 67.62 88 ALA A N 1
ATOM 626 C CA . ALA A 1 88 ? -13.506 10.689 26.130 1.00 67.62 88 ALA A CA 1
ATOM 627 C C . ALA A 1 88 ? -14.347 9.936 27.187 1.00 67.62 88 ALA A C 1
ATOM 629 O O . ALA A 1 88 ? -14.691 8.773 26.963 1.00 67.62 88 ALA A O 1
ATOM 630 N N . PRO A 1 89 ? -14.682 10.549 28.338 1.00 63.47 89 PRO A N 1
ATOM 631 C CA . PRO A 1 89 ? -15.413 9.869 29.413 1.00 63.47 89 PRO A CA 1
ATOM 632 C C . PRO A 1 89 ? -16.819 9.405 28.993 1.00 63.47 89 PRO A C 1
ATOM 634 O O . PRO A 1 89 ? -17.372 8.478 29.580 1.00 63.47 89 PRO A O 1
ATOM 637 N N . GLU A 1 90 ? -17.392 10.027 27.967 1.00 63.91 90 GLU A N 1
ATOM 638 C CA . GLU A 1 90 ? -18.658 9.663 27.335 1.00 63.91 90 GLU A CA 1
ATOM 639 C C . GLU A 1 90 ? -18.532 8.627 26.205 1.00 63.91 90 GLU A C 1
ATOM 641 O O . GLU A 1 90 ? -19.553 8.182 25.673 1.00 63.91 90 GLU A O 1
ATOM 646 N N . ALA A 1 91 ? -17.313 8.239 25.817 1.00 67.38 91 ALA A N 1
ATOM 647 C CA . ALA A 1 91 ? -17.103 7.284 24.738 1.00 67.38 91 ALA A CA 1
ATOM 648 C C . ALA A 1 91 ? -17.600 5.882 25.143 1.00 67.38 91 ALA A C 1
ATOM 650 O O . ALA A 1 91 ? -17.370 5.434 26.271 1.00 67.38 91 ALA A O 1
ATOM 651 N N . PRO A 1 92 ? -18.261 5.142 24.234 1.00 63.97 92 PRO A N 1
ATOM 652 C CA . PRO A 1 92 ? -18.668 3.773 24.514 1.00 63.97 92 PRO A CA 1
ATOM 653 C C . PRO A 1 92 ? -17.434 2.904 24.776 1.00 63.97 92 PRO A C 1
ATOM 655 O O . PRO A 1 92 ? -16.480 2.896 23.992 1.00 63.97 92 PRO A O 1
ATOM 658 N N . ALA A 1 93 ? -17.463 2.147 25.875 1.00 68.62 93 ALA A N 1
ATOM 659 C CA . ALA A 1 93 ? -16.386 1.233 26.221 1.00 68.62 93 ALA A CA 1
ATOM 660 C C . ALA A 1 93 ? -16.176 0.215 25.087 1.00 68.62 93 ALA A C 1
ATOM 662 O O . ALA A 1 93 ? -17.074 -0.552 24.746 1.00 68.62 93 ALA A O 1
ATOM 663 N N . ARG A 1 94 ? -14.970 0.198 24.506 1.00 68.19 94 ARG A N 1
ATOM 664 C CA . ARG A 1 94 ? -14.571 -0.788 23.482 1.00 68.19 94 ARG A CA 1
ATOM 665 C C . ARG A 1 94 ? -14.179 -2.143 24.074 1.00 68.19 94 ARG A C 1
ATOM 667 O O . ARG A 1 94 ? -14.052 -3.123 23.347 1.00 68.19 94 ARG A O 1
ATOM 674 N N . ALA A 1 95 ? -13.936 -2.191 25.382 1.00 72.12 95 ALA A N 1
ATOM 675 C CA . ALA A 1 95 ? -13.592 -3.417 26.084 1.00 72.12 95 ALA A CA 1
ATOM 676 C C . ALA A 1 95 ? -14.845 -4.274 26.300 1.00 72.12 95 ALA A C 1
ATOM 678 O O . ALA A 1 95 ? -15.878 -3.759 26.715 1.00 72.12 95 ALA 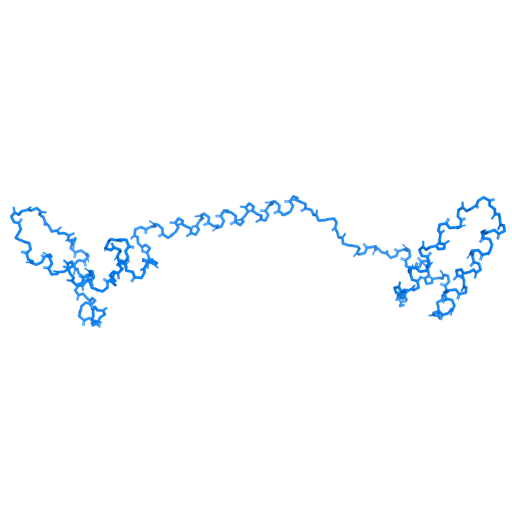A O 1
ATOM 679 N N . TRP A 1 96 ? -14.726 -5.586 26.097 1.00 74.50 96 TRP A N 1
ATOM 680 C CA . TRP A 1 96 ? -15.805 -6.557 26.319 1.00 74.50 96 TRP A CA 1
ATOM 681 C C . TRP A 1 96 ? -16.210 -6.707 27.799 1.00 74.50 96 TRP A C 1
ATOM 683 O O . TRP A 1 96 ? -17.261 -7.268 28.103 1.00 74.50 96 TRP A O 1
ATOM 693 N N . GLY A 1 97 ? -15.395 -6.194 28.723 1.00 84.12 97 GLY A N 1
ATOM 694 C CA . GLY A 1 97 ? -15.614 -6.308 30.158 1.00 84.12 97 GLY A CA 1
ATOM 695 C C . GLY A 1 97 ? -14.521 -5.636 30.991 1.00 84.12 97 GLY A C 1
ATOM 696 O O . GLY A 1 97 ? -13.590 -5.035 30.447 1.00 84.12 97 GLY A O 1
ATOM 697 N N . MET A 1 98 ? -14.620 -5.764 32.314 1.00 84.75 98 MET A N 1
ATOM 698 C CA . MET A 1 98 ? -13.624 -5.299 33.280 1.00 84.75 98 MET A CA 1
ATOM 699 C C . MET A 1 98 ? -12.633 -6.423 33.598 1.00 84.75 98 MET A C 1
ATOM 701 O O . MET A 1 98 ? -13.028 -7.522 33.984 1.00 84.75 98 MET A O 1
ATOM 705 N N . LYS A 1 99 ? -11.332 -6.152 33.468 1.00 85.38 99 LYS A N 1
ATOM 706 C CA . LYS A 1 99 ? -10.283 -7.102 33.863 1.00 85.38 99 LYS A CA 1
ATOM 707 C C . LYS A 1 99 ? -10.203 -7.214 35.388 1.00 85.38 99 LYS A C 1
ATOM 709 O O . LYS A 1 99 ? -10.041 -6.207 36.071 1.00 85.38 99 LYS A O 1
ATOM 714 N N . LEU A 1 100 ? -10.289 -8.435 35.907 1.00 81.00 100 LEU A N 1
ATOM 715 C CA . LEU A 1 100 ? -10.143 -8.794 37.319 1.00 81.00 100 LEU A CA 1
ATOM 716 C C . LEU A 1 100 ? -8.947 -9.743 37.462 1.00 81.00 100 LEU A C 1
ATOM 718 O O . LEU A 1 100 ? -9.106 -10.955 37.562 1.00 81.00 100 LEU A O 1
ATOM 722 N N . GLY A 1 101 ? -7.739 -9.178 37.449 1.00 80.50 101 GLY A N 1
ATOM 723 C CA . GLY A 1 101 ? -6.482 -9.935 37.409 1.00 80.50 101 GLY A CA 1
ATOM 724 C C . GLY A 1 101 ? -5.950 -10.129 35.985 1.00 80.50 101 GLY A C 1
ATOM 725 O O . GLY A 1 101 ? -6.426 -9.482 35.051 1.00 80.50 101 GLY A O 1
ATOM 726 N N . GLU A 1 102 ? -4.939 -10.988 35.833 1.00 78.25 102 GLU A N 1
ATOM 727 C CA . GLU A 1 102 ? -4.234 -11.181 34.553 1.00 78.25 102 GLU A CA 1
ATOM 728 C C . GLU A 1 102 ? -5.094 -11.911 33.506 1.00 78.25 102 GLU A C 1
ATOM 730 O O . GLU A 1 102 ? -5.166 -11.455 32.365 1.00 78.25 102 GLU A O 1
ATOM 735 N N . ASP A 1 103 ? -5.841 -12.945 33.912 1.00 82.44 103 ASP A N 1
ATOM 736 C CA . ASP A 1 103 ? -6.510 -13.862 32.970 1.00 82.44 103 ASP A CA 1
ATOM 737 C C . ASP A 1 103 ? -8.044 -13.818 32.989 1.00 82.44 103 ASP A C 1
ATOM 739 O O . ASP A 1 103 ? -8.704 -14.556 32.255 1.00 82.44 103 ASP A O 1
ATOM 743 N N . ARG A 1 104 ? -8.654 -12.963 33.816 1.00 84.88 104 ARG A N 1
ATOM 744 C CA . ARG A 1 104 ? -10.115 -12.923 33.969 1.00 84.88 104 ARG A CA 1
ATOM 745 C C . ARG A 1 104 ? -10.686 -11.590 33.513 1.00 84.88 104 ARG A C 1
ATOM 747 O O . ARG A 1 104 ? -10.332 -10.533 34.030 1.00 84.88 104 ARG A O 1
ATOM 754 N N . VAL A 1 105 ? -11.622 -11.652 32.570 1.00 88.31 105 VAL A N 1
ATOM 755 C CA . VAL A 1 105 ? -12.418 -10.511 32.107 1.00 88.31 105 VAL A CA 1
ATOM 756 C C . VAL A 1 105 ? -13.868 -10.763 32.501 1.00 88.31 105 VAL A C 1
ATOM 758 O O . VAL A 1 105 ? -14.482 -11.701 32.003 1.00 88.31 105 VAL A O 1
ATOM 761 N N . GLU A 1 106 ? -14.413 -9.933 33.387 1.00 87.50 106 GLU A N 1
ATOM 762 C CA . GLU A 1 106 ? -15.835 -9.974 33.727 1.00 87.50 106 GLU A CA 1
ATOM 763 C C . GLU A 1 106 ? -16.649 -9.122 32.756 1.00 87.50 106 GLU A C 1
ATOM 765 O O . GLU A 1 106 ? -16.305 -7.954 32.559 1.00 87.50 106 GLU A O 1
ATOM 770 N N . PRO A 1 107 ? -17.748 -9.642 32.188 1.00 89.06 107 PRO A N 1
ATOM 771 C CA . PRO A 1 107 ? -18.644 -8.857 31.349 1.00 89.06 107 PRO A CA 1
ATOM 772 C C . PRO A 1 107 ? -19.135 -7.588 32.055 1.00 89.06 107 PRO A C 1
ATOM 774 O O . PRO A 1 107 ? -19.423 -7.594 33.255 1.00 89.06 107 PRO A O 1
ATOM 777 N N . TRP A 1 108 ? -19.299 -6.496 31.303 1.00 85.62 108 TRP A N 1
ATOM 778 C CA . TRP A 1 108 ? -19.792 -5.230 31.863 1.00 85.62 108 TRP A CA 1
ATOM 779 C C . TRP A 1 108 ? -21.172 -5.347 32.524 1.00 85.62 108 TRP A C 1
ATOM 781 O O . TRP A 1 108 ? -21.457 -4.596 33.453 1.00 85.62 108 TRP A O 1
ATOM 791 N N . THR A 1 109 ? -22.005 -6.301 32.101 1.00 85.69 109 THR A N 1
ATOM 792 C CA . THR A 1 109 ? -23.300 -6.604 32.730 1.00 85.69 109 THR A CA 1
ATOM 793 C C . THR A 1 109 ? -23.127 -7.096 34.167 1.00 85.69 109 THR A C 1
ATOM 795 O O . THR A 1 109 ? -23.718 -6.520 35.081 1.00 85.69 109 THR A O 1
ATOM 798 N N . THR A 1 110 ? -22.251 -8.079 34.392 1.00 85.75 110 THR A N 1
ATOM 799 C CA . THR A 1 110 ? -21.916 -8.598 35.727 1.00 85.75 110 THR A CA 1
ATOM 800 C C . THR A 1 110 ? -21.337 -7.504 36.619 1.00 85.75 110 THR A C 1
ATOM 802 O O . THR A 1 110 ? -21.733 -7.352 37.775 1.00 85.75 110 THR A O 1
ATOM 805 N N . VAL A 1 111 ? -20.438 -6.685 36.069 1.00 87.00 111 VAL A N 1
ATOM 806 C CA . VAL A 1 111 ? -19.824 -5.561 36.794 1.00 87.00 111 VAL A CA 1
ATOM 807 C C . VAL A 1 111 ? -20.880 -4.530 37.199 1.00 87.00 111 VAL A C 1
ATOM 809 O O . VAL A 1 111 ? -20.899 -4.084 38.346 1.00 87.00 111 VAL A O 1
ATOM 812 N N . ALA A 1 112 ? -21.792 -4.181 36.290 1.00 86.44 112 ALA A N 1
ATOM 813 C CA . ALA A 1 112 ? -22.872 -3.233 36.538 1.00 86.44 112 ALA A CA 1
ATOM 814 C C . ALA A 1 112 ? -23.871 -3.735 37.594 1.00 86.44 112 ALA A C 1
ATOM 816 O O . ALA A 1 112 ? -24.272 -2.971 38.476 1.00 86.44 112 ALA A O 1
ATOM 817 N N . GLN A 1 113 ? -24.245 -5.018 37.544 1.00 85.25 113 GLN A N 1
ATOM 818 C CA . GLN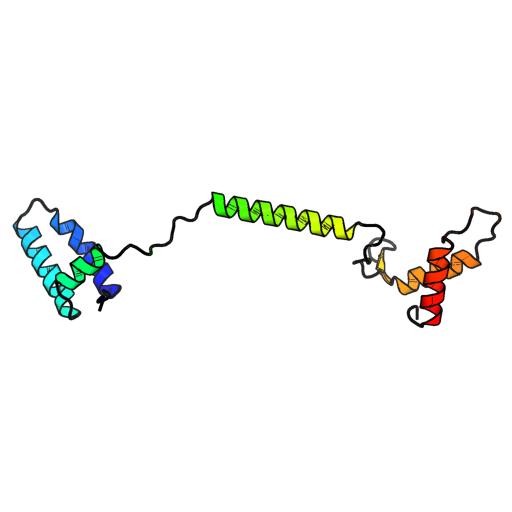 A 1 113 ? -25.075 -5.645 38.575 1.00 85.25 113 GLN A CA 1
ATOM 819 C C . GLN A 1 113 ? -24.390 -5.608 39.945 1.00 85.25 113 GLN A C 1
ATOM 821 O O . GLN A 1 113 ? -25.009 -5.234 40.942 1.00 85.25 113 GLN A O 1
ATOM 826 N N . HIS A 1 114 ? -23.102 -5.954 39.995 1.00 85.25 114 HIS A N 1
ATOM 827 C CA . HIS A 1 114 ? -22.333 -5.943 41.232 1.00 85.25 114 HIS A CA 1
ATOM 828 C C . HIS A 1 114 ? -22.191 -4.522 41.798 1.00 85.25 114 HIS A C 1
ATOM 830 O O . HIS A 1 114 ? -22.389 -4.315 42.992 1.00 85.25 114 HIS A O 1
ATOM 836 N N . ALA A 1 115 ? -21.954 -3.514 40.953 1.00 84.44 115 ALA A N 1
ATOM 837 C CA . ALA A 1 115 ? -21.912 -2.114 41.373 1.00 84.44 115 ALA A CA 1
ATOM 838 C C . ALA A 1 115 ? -23.256 -1.629 41.950 1.00 84.44 115 ALA A C 1
ATOM 840 O O . ALA A 1 115 ? -23.276 -0.957 42.981 1.00 84.44 115 ALA A O 1
ATOM 841 N N . LEU A 1 116 ? -24.383 -2.002 41.328 1.00 84.06 116 LEU A N 1
ATOM 842 C CA . LEU A 1 116 ? -25.724 -1.721 41.856 1.00 84.06 116 LEU A CA 1
ATOM 843 C C . LEU A 1 116 ? -25.968 -2.399 43.209 1.00 84.06 116 LEU A C 1
ATOM 845 O O . LEU A 1 116 ? -26.530 -1.773 44.106 1.00 84.06 116 LEU A O 1
ATOM 849 N N . MET A 1 117 ? -25.548 -3.658 43.352 1.00 84.44 117 MET A N 1
ATOM 850 C CA . MET A 1 117 ? -25.648 -4.400 44.607 1.00 84.44 117 MET A CA 1
ATOM 851 C C . MET A 1 117 ? -24.847 -3.701 45.710 1.00 84.44 117 MET A C 1
ATOM 853 O O . MET A 1 117 ? -25.398 -3.386 46.761 1.00 84.44 117 MET A O 1
ATOM 857 N N . LEU A 1 118 ? -23.571 -3.392 45.460 1.00 82.31 118 LEU A N 1
ATOM 858 C CA . LEU A 1 118 ? -22.704 -2.721 46.431 1.00 82.31 118 LEU A CA 1
ATOM 859 C C . LEU A 1 118 ? -23.249 -1.347 46.837 1.00 82.31 118 LEU A C 1
ATOM 861 O O . LEU A 1 118 ? -23.236 -1.004 48.016 1.00 82.31 118 LEU A O 1
ATOM 865 N N . ASP A 1 119 ? -23.796 -0.584 45.891 1.00 80.44 119 ASP A N 1
ATOM 866 C CA . ASP A 1 119 ? -24.426 0.711 46.157 1.00 80.44 119 ASP A CA 1
ATOM 867 C C . ASP A 1 119 ? -25.655 0.623 47.089 1.00 80.44 119 ASP A C 1
ATOM 869 O O . ASP A 1 119 ? -26.050 1.627 47.691 1.00 80.44 119 ASP A O 1
ATOM 873 N N . TRP A 1 120 ? -26.269 -0.557 47.218 1.00 74.12 120 TRP A N 1
ATOM 874 C CA . TRP A 1 120 ? -27.368 -0.814 48.156 1.00 74.12 120 TRP A CA 1
ATOM 875 C C . TRP A 1 120 ? -26.882 -1.412 49.478 1.00 74.12 120 TRP A C 1
ATOM 877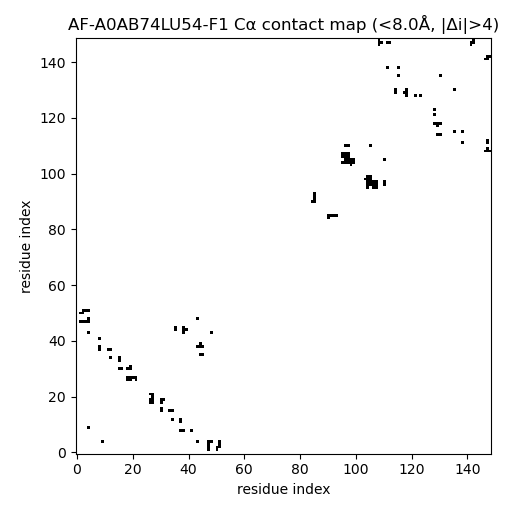 O O . TRP A 1 120 ? -27.486 -1.145 50.516 1.00 74.12 120 TRP A O 1
ATOM 887 N N . THR A 1 121 ? -25.798 -2.188 49.449 1.00 75.06 121 THR A N 1
ATOM 888 C CA . THR A 1 121 ? -25.253 -2.884 50.623 1.00 75.06 121 THR A CA 1
ATOM 889 C C . THR A 1 121 ? -24.396 -1.976 51.505 1.00 75.06 121 THR A C 1
ATOM 891 O O . THR A 1 121 ? -24.410 -2.118 52.729 1.00 75.06 121 THR A O 1
ATOM 894 N N . PHE A 1 122 ? -23.662 -1.018 50.930 1.00 70.44 122 PHE A N 1
ATOM 895 C CA . PHE A 1 122 ? -22.852 -0.098 51.728 1.00 70.44 122 PHE A CA 1
ATOM 896 C C . PHE A 1 122 ? -23.732 0.891 52.507 1.00 70.44 122 PHE A C 1
ATOM 898 O O . PHE A 1 122 ? -24.453 1.723 51.950 1.00 70.44 122 PHE A O 1
ATOM 905 N N . LEU A 1 123 ? -23.644 0.819 53.837 1.00 57.59 123 LEU A N 1
ATOM 906 C CA . LEU A 1 123 ? -24.265 1.774 54.751 1.00 57.59 123 LEU A CA 1
ATOM 907 C C . LEU A 1 123 ? -23.705 3.177 54.481 1.00 57.59 123 LEU A C 1
ATOM 909 O O . LEU A 1 123 ? -22.493 3.388 54.484 1.00 57.59 123 LEU A O 1
ATOM 913 N N . LYS A 1 124 ? -24.599 4.167 54.335 1.00 60.00 124 LYS A N 1
ATOM 914 C CA . LYS A 1 124 ? -24.265 5.588 54.083 1.00 60.00 124 LYS A CA 1
ATOM 915 C C . LYS A 1 124 ? -23.225 6.180 55.051 1.00 60.00 124 LYS A C 1
ATOM 917 O O . LYS A 1 124 ? -22.653 7.222 54.748 1.00 60.00 124 LYS A O 1
ATOM 922 N N . ALA A 1 125 ? -23.015 5.545 56.203 1.00 57.53 125 ALA A N 1
ATOM 923 C CA . ALA A 1 125 ? -22.138 5.998 57.273 1.00 57.53 125 ALA A CA 1
ATOM 924 C C . ALA A 1 125 ? -20.630 5.861 56.978 1.00 57.53 125 ALA A C 1
ATOM 926 O O . ALA A 1 125 ? -19.852 6.526 57.650 1.00 57.53 125 ALA A O 1
ATOM 927 N N . GLN A 1 126 ? -20.199 5.041 56.006 1.00 57.81 126 GLN A N 1
ATOM 928 C CA . GLN A 1 126 ? -18.773 4.693 55.838 1.00 57.81 126 GLN A CA 1
ATOM 929 C C . GLN A 1 126 ? -18.056 5.260 54.600 1.00 57.81 126 GLN A C 1
ATOM 931 O O . GLN A 1 126 ? -16.895 4.927 54.392 1.00 57.81 126 GLN A O 1
ATOM 936 N N . GLY A 1 127 ? -18.666 6.149 53.809 1.00 57.38 127 GLY A N 1
ATOM 937 C CA . GLY A 1 127 ? -17.904 6.844 52.754 1.00 57.38 127 GLY A CA 1
ATOM 938 C C . GLY A 1 127 ? -18.629 7.087 51.438 1.00 57.38 127 GLY A C 1
ATOM 939 O O . GLY A 1 127 ? -18.073 6.836 50.375 1.00 57.38 127 GLY A O 1
ATOM 940 N N . GLY A 1 128 ? -19.846 7.629 51.494 1.00 64.44 128 GLY A N 1
ATOM 941 C CA . GLY A 1 128 ? -20.539 8.101 50.296 1.00 64.44 128 GLY A CA 1
ATOM 942 C C . GLY A 1 128 ? -21.050 6.987 49.376 1.00 64.44 128 GLY A C 1
ATOM 943 O O . GLY A 1 128 ? -20.891 5.796 49.621 1.00 64.44 128 GLY A O 1
ATOM 944 N N . ARG A 1 129 ? -21.774 7.396 48.334 1.00 68.88 129 ARG A N 1
ATOM 945 C CA . ARG A 1 129 ? -22.320 6.488 47.319 1.00 68.88 129 ARG A CA 1
ATOM 946 C C . ARG A 1 129 ? -21.251 6.246 46.259 1.00 68.88 129 ARG A C 1
ATOM 948 O O . ARG A 1 129 ? -20.708 7.216 45.747 1.00 68.88 129 ARG A O 1
ATOM 955 N N . ILE A 1 130 ? -21.013 4.982 45.908 1.00 78.12 130 ILE A N 1
ATOM 956 C CA . ILE A 1 130 ? -20.072 4.593 44.840 1.00 78.12 130 ILE A CA 1
ATOM 957 C C . ILE A 1 130 ? -20.556 5.126 43.483 1.00 78.12 130 ILE A C 1
ATOM 959 O O . ILE A 1 130 ? -19.754 5.490 42.632 1.00 78.12 130 ILE A O 1
ATOM 963 N N . LEU A 1 131 ? -21.879 5.203 43.305 1.00 82.12 131 LEU A N 1
ATOM 964 C CA . LEU A 1 131 ? -22.519 5.684 42.087 1.00 82.12 131 LEU A CA 1
ATOM 965 C C . LEU A 1 131 ? -23.144 7.064 42.289 1.00 82.12 131 LEU A C 1
ATOM 967 O O . LEU A 1 131 ? -23.906 7.296 43.245 1.00 82.12 131 LEU A O 1
ATOM 971 N N . THR A 1 132 ? -22.927 7.947 41.318 1.00 84.25 132 THR A N 1
ATOM 972 C CA . THR A 1 132 ? -23.646 9.217 41.203 1.00 84.25 132 THR A CA 1
ATOM 973 C C . THR A 1 132 ? -25.149 8.983 40.995 1.00 84.25 132 THR A C 1
ATOM 975 O O . THR A 1 132 ? -25.630 7.881 40.700 1.00 84.25 132 THR A O 1
ATOM 978 N N . LYS A 1 133 ? -25.950 10.043 41.171 1.00 83.12 133 LYS A N 1
ATOM 979 C CA . LYS A 1 133 ? -27.409 9.973 40.971 1.00 83.12 133 LYS A CA 1
ATOM 980 C C . LYS A 1 133 ? -27.766 9.561 39.537 1.00 83.12 133 LYS A C 1
ATOM 982 O O . LYS A 1 133 ? -28.716 8.804 39.349 1.00 83.12 133 LYS A O 1
ATOM 987 N N . GLU A 1 134 ? -27.005 10.054 38.565 1.00 84.38 134 GLU A N 1
ATOM 988 C CA . GLU A 1 134 ? -27.242 9.822 37.142 1.00 84.38 134 GLU A CA 1
ATOM 989 C C . GLU A 1 134 ? -26.841 8.404 36.719 1.00 84.38 134 GLU A C 1
ATOM 991 O O . GLU A 1 134 ? -27.626 7.717 36.069 1.00 84.38 134 GLU A O 1
ATOM 996 N N . GLU A 1 135 ? -25.690 7.905 37.172 1.00 84.25 135 GLU A N 1
ATOM 997 C CA . GLU A 1 135 ? -25.262 6.523 36.900 1.00 84.25 135 GLU A CA 1
ATOM 998 C C . GLU A 1 135 ? -26.249 5.509 37.478 1.00 84.25 135 GLU A C 1
ATOM 1000 O O . GLU A 1 135 ? -26.672 4.574 36.800 1.00 84.25 135 GLU A O 1
ATOM 1005 N N . ARG A 1 136 ? -26.714 5.741 38.711 1.00 85.19 136 ARG A N 1
ATOM 1006 C CA . ARG A 1 136 ? -27.734 4.896 39.343 1.00 85.19 136 ARG A CA 1
ATOM 1007 C C . ARG A 1 136 ? -29.046 4.893 38.562 1.00 85.19 136 ARG A C 1
ATOM 1009 O O . ARG A 1 136 ? -29.708 3.859 38.501 1.00 85.19 136 ARG A O 1
ATOM 1016 N N . ARG A 1 137 ? -29.452 6.039 38.004 1.00 86.69 137 ARG A N 1
ATOM 1017 C CA . ARG A 1 137 ? -30.662 6.146 37.177 1.00 86.69 137 ARG A CA 1
ATOM 1018 C C . ARG A 1 137 ? -30.520 5.288 35.920 1.00 86.69 137 ARG A C 1
ATOM 1020 O O . ARG A 1 137 ? -31.374 4.439 35.688 1.00 86.69 137 ARG A O 1
ATOM 1027 N N . ARG A 1 138 ? -29.415 5.446 35.186 1.00 84.75 138 ARG A N 1
ATOM 1028 C CA . ARG A 1 138 ? -29.132 4.685 33.957 1.00 84.75 138 ARG A CA 1
ATOM 1029 C C . ARG A 1 138 ? -29.064 3.182 34.211 1.00 84.75 138 ARG A C 1
ATOM 1031 O O . ARG A 1 138 ? -29.730 2.415 33.527 1.00 84.75 138 ARG A O 1
ATOM 1038 N N . LEU A 1 139 ? -28.341 2.759 35.248 1.00 85.69 139 LEU A N 1
ATOM 1039 C CA . LEU A 1 139 ? -28.217 1.340 35.589 1.00 85.69 139 LEU A CA 1
ATOM 1040 C C . LEU A 1 139 ? -29.559 0.716 36.002 1.00 85.69 139 LEU A C 1
ATOM 1042 O O . LEU A 1 139 ? -29.845 -0.423 35.639 1.00 85.69 139 LEU A O 1
ATOM 1046 N N . LYS A 1 140 ? -30.427 1.460 36.701 1.00 84.12 140 LYS A N 1
ATOM 1047 C CA . LYS A 1 140 ? -31.793 1.001 37.008 1.00 84.12 140 LYS A CA 1
ATOM 1048 C C . LYS A 1 140 ? -32.677 0.899 35.766 1.00 84.12 140 LYS A C 1
ATOM 1050 O O . LYS A 1 140 ? -33.476 -0.030 35.674 1.00 84.12 140 LYS A O 1
ATOM 1055 N N . GLU A 1 141 ? -32.5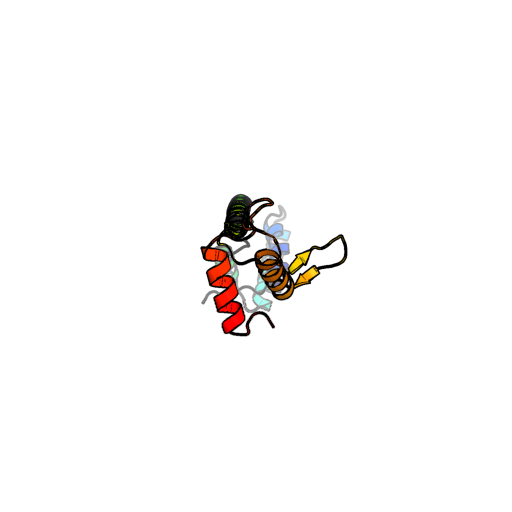54 1.835 34.828 1.00 87.12 141 GLU A N 1
ATOM 1056 C CA . GLU A 1 141 ? -33.261 1.772 33.544 1.00 87.12 141 GLU A CA 1
ATOM 1057 C C . GLU A 1 141 ? -32.824 0.536 32.748 1.00 87.12 141 GLU A C 1
ATOM 1059 O O . GLU A 1 141 ? -33.673 -0.204 32.259 1.00 87.12 141 GLU A O 1
ATOM 1064 N N . TRP A 1 142 ? -31.526 0.232 32.707 1.00 84.62 142 TRP A N 1
ATOM 1065 C CA . TRP A 1 142 ? -31.006 -0.959 32.028 1.00 84.62 142 TRP A CA 1
ATOM 1066 C C . TRP A 1 142 ? -31.420 -2.267 32.705 1.00 84.62 142 TRP A C 1
ATOM 1068 O O . TRP A 1 142 ? -31.790 -3.216 32.014 1.00 84.62 142 TRP A O 1
ATOM 1078 N N . ALA A 1 143 ? -31.445 -2.301 34.043 1.00 82.56 143 ALA A N 1
ATOM 1079 C CA . ALA A 1 143 ? -31.991 -3.428 34.800 1.00 82.56 143 ALA A CA 1
ATOM 1080 C C . ALA A 1 143 ? -33.464 -3.677 34.443 1.00 82.56 143 ALA A C 1
ATOM 1082 O O . ALA A 1 143 ? -33.869 -4.810 34.199 1.00 82.56 143 ALA A O 1
ATOM 1083 N N . ARG A 1 144 ? -34.265 -2.605 34.366 1.00 82.31 144 ARG A N 1
ATOM 1084 C CA . ARG A 1 144 ? -35.688 -2.675 34.008 1.00 82.31 144 ARG A CA 1
ATOM 1085 C C . ARG A 1 144 ? -35.910 -3.159 32.574 1.00 82.31 144 ARG A C 1
ATOM 1087 O O . ARG A 1 144 ? -36.906 -3.827 32.320 1.00 82.31 144 ARG A O 1
ATOM 1094 N N . LEU A 1 145 ? -35.010 -2.814 31.657 1.00 84.62 145 LEU A N 1
ATOM 1095 C CA . LEU A 1 145 ? -35.060 -3.235 30.255 1.00 84.62 145 LEU A CA 1
ATOM 1096 C C . LEU A 1 145 ? -34.547 -4.669 30.031 1.00 84.62 145 LEU A C 1
ATOM 1098 O O . LEU A 1 145 ? -34.562 -5.129 28.894 1.00 84.62 145 LEU A O 1
ATOM 1102 N N . GLY A 1 146 ? -34.092 -5.372 31.077 1.00 79.94 146 GLY A N 1
ATOM 1103 C CA . GLY A 1 146 ? -33.543 -6.727 30.951 1.00 79.94 146 GLY A CA 1
ATOM 1104 C C . GLY A 1 146 ? -32.194 -6.775 30.230 1.00 79.94 146 GLY A C 1
ATOM 1105 O O . GLY A 1 146 ? -31.781 -7.823 29.760 1.00 79.94 146 GLY A O 1
ATOM 1106 N N . LEU A 1 147 ? -31.493 -5.642 30.133 1.00 75.44 147 LEU A N 1
ATOM 1107 C CA . LEU A 1 147 ? -30.194 -5.549 29.454 1.00 75.44 147 LEU A CA 1
ATOM 1108 C C . LEU A 1 147 ? -29.020 -5.935 30.362 1.00 75.44 147 LEU A C 1
ATOM 1110 O O . LEU A 1 147 ? -27.873 -5.935 29.924 1.00 75.44 147 LEU A O 1
ATOM 1114 N N . LEU A 1 148 ? -29.298 -6.208 31.640 1.00 70.62 148 LEU A N 1
ATOM 1115 C CA . LEU A 1 148 ? -28.292 -6.603 32.620 1.00 70.62 148 LEU A CA 1
ATOM 1116 C C . LEU A 1 148 ? -28.285 -8.108 32.913 1.00 70.62 148 LEU A C 1
ATOM 1118 O O . LEU A 1 148 ? -27.429 -8.505 33.690 1.00 70.62 148 LEU A O 1
ATOM 1122 N N . THR A 1 149 ? -29.203 -8.914 32.368 1.00 58.12 149 THR A N 1
ATOM 1123 C CA . THR A 1 149 ? -29.306 -10.371 32.621 1.00 58.12 149 THR A CA 1
ATOM 1124 C C . THR A 1 149 ? -28.454 -11.211 31.691 1.00 58.12 149 THR A C 1
ATOM 1126 O O . THR A 1 149 ? -28.423 -10.878 30.487 1.00 58.12 149 THR A O 1
#

Secondary structure (DSSP, 8-state):
---PPPHHHHHHHHHHGGGGG-S-HHHHHHHHHHHHHHHHTTT--HHHHHHHHHS---PPPP--HHHHHHHHHHHHHHHHHHHHHTSSTTSPP-SSEEE-SSS-EEEHHHHHHHHHHHHHHS-GGGT--SS-HHHHHHHHHHHHTTTT-

Mean predicted aligned error: 17.75 Å

Solvent-accessible surface area (backbone atoms only — not comparable to full-atom values): 9090 Å² total; per-residue (Å²): 129,90,64,78,76,54,71,74,55,49,57,53,46,66,68,44,59,65,45,61,73,47,92,47,66,71,53,24,55,53,39,54,54,50,50,53,52,56,32,46,76,72,79,41,54,72,67,42,54,51,54,58,69,70,46,80,81,83,60,85,71,77,84,55,64,64,64,52,50,51,53,50,54,51,52,52,53,56,49,53,57,55,55,53,58,63,65,43,92,85,38,78,78,86,63,81,38,50,70,65,68,94,88,39,68,45,43,50,40,60,51,51,51,49,52,56,49,48,57,69,68,57,62,75,87,79,74,67,70,87,56,55,78,65,58,49,49,53,54,50,52,36,51,74,70,57,70,50,116

pLDDT: mean 80.74, std 12.14, range [42.19, 96.69]

Nearest PDB structures (foldseek):
  6h4i-assembly1_A  TM=5.098E-01  e=9.830E+00  Homo sapiens
  9c3i-assembly1_S  TM=2.596E-01  e=6.808E+00  Homo sapiens

Foldseek 3Di:
DLDDDDPVLVVVVVVLVVQCPDPDPVSNVVSVVVNQVSQVVVVHHVVSVVSNVVPPPPDDDPPPVVVVVVVVVVVVVVVVVVVVLCVPPPHPDPDQACDDDDPDGDGPLVVLVVLLVVQVVDDCPPDHGPDDPVSNVVSVVCVVVVVSD

Radius of gyration: 38.45 Å; Cα contacts (8 Å, |Δi|>4): 85; chains: 1; bounding box: 67×28×101 Å